Protein AF-A0A2S7VX67-F1 (afdb_monomer)

Secondary structure (DSSP, 8-state):
--HHHHHHHHHHHHHHTT--SSHHHHTTT--HHHHHHHHHHHHHHHHHHHHHHHHHHTT-TTHHHHHHHHHHHS-HHHHHHHHHHHHHHHHHTT-HHHHHHHHHHHHHHSSS---HHHHHHHHHHHHHHHHHHHHHHHHTTB-TTS-B-

Nearest PDB structures (foldseek):
  2wvi-assembly1_A  TM=3.825E-01  e=1.773E+00  Homo sapiens

Sequence (149 aa):
MNKVVLIAVVVLVAVGVGIFSVSTLTEKAANETTKKVLKEVVSADLAPVAKAIGKLEACESGATAELEALGHTATPLGRSLAYIALAQNSYLMDDVDKARVELQQAIDASTDKPSVEERNEMFAKLGEGAKQMAEKRKAYGFKVNCEPL

Structure (mmCIF, N/CA/C/O backbone):
data_AF-A0A2S7VX67-F1
#
_entry.id   AF-A0A2S7VX67-F1
#
loop_
_atom_site.group_PDB
_atom_site.id
_atom_site.type_symbol
_atom_site.label_atom_id
_atom_site.label_alt_id
_atom_site.label_comp_id
_atom_site.label_asym_id
_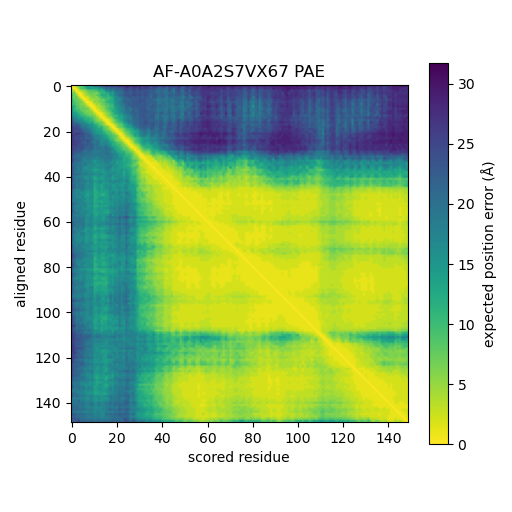atom_site.label_entity_id
_atom_site.label_seq_id
_atom_site.pdbx_PDB_ins_code
_atom_site.Cartn_x
_atom_site.Cartn_y
_atom_site.Cartn_z
_atom_site.occupancy
_atom_site.B_iso_or_equiv
_atom_site.auth_seq_id
_atom_site.auth_comp_id
_atom_site.auth_asym_id
_atom_site.auth_atom_id
_atom_site.pdbx_PDB_model_num
ATOM 1 N N . MET A 1 1 ? 6.112 20.810 9.144 1.00 37.72 1 MET A N 1
ATOM 2 C CA . MET A 1 1 ? 6.205 19.337 9.023 1.00 37.72 1 MET A CA 1
ATOM 3 C C . MET A 1 1 ? 7.439 18.985 8.206 1.00 37.72 1 MET A C 1
ATOM 5 O O . MET A 1 1 ? 7.593 19.486 7.100 1.00 37.72 1 MET A O 1
ATOM 9 N N . ASN A 1 2 ? 8.370 18.237 8.801 1.00 28.98 2 ASN A N 1
ATOM 10 C CA . ASN A 1 2 ? 9.724 18.044 8.280 1.00 28.98 2 ASN A CA 1
ATOM 11 C C . ASN A 1 2 ? 9.724 17.068 7.091 1.00 28.98 2 ASN A C 1
ATOM 13 O O . ASN A 1 2 ? 9.251 15.942 7.227 1.00 28.98 2 ASN A O 1
ATOM 17 N N . LYS A 1 3 ? 10.309 17.470 5.953 1.00 35.62 3 LYS A N 1
ATOM 18 C CA . LYS A 1 3 ? 10.429 16.670 4.709 1.00 35.62 3 LYS A CA 1
ATOM 19 C C . LYS A 1 3 ? 11.110 15.302 4.908 1.00 35.62 3 LYS A C 1
ATOM 21 O O . LYS A 1 3 ? 10.987 14.419 4.071 1.00 35.62 3 LYS A O 1
ATOM 26 N N . VAL A 1 4 ? 11.787 15.118 6.040 1.00 31.20 4 VAL A N 1
ATOM 27 C CA . VAL A 1 4 ? 12.442 13.874 6.464 1.00 31.20 4 VAL A CA 1
ATOM 28 C C . VAL A 1 4 ? 11.434 12.789 6.881 1.00 31.20 4 VAL A C 1
ATOM 30 O O . VAL A 1 4 ? 11.694 11.610 6.674 1.00 31.20 4 VAL A O 1
ATOM 33 N N . VAL A 1 5 ? 10.255 13.163 7.394 1.00 34.47 5 VAL A N 1
ATOM 34 C CA . VAL A 1 5 ? 9.253 12.200 7.896 1.00 34.47 5 VAL A CA 1
ATOM 35 C C . VAL A 1 5 ? 8.523 11.490 6.751 1.00 34.47 5 VAL A C 1
ATOM 3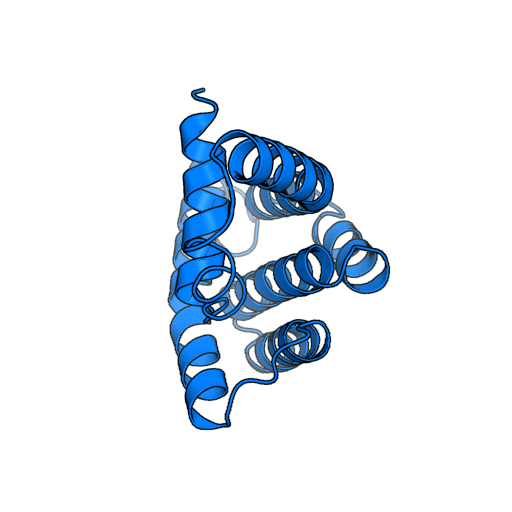7 O O . VAL A 1 5 ? 8.225 10.308 6.858 1.00 34.47 5 VAL A O 1
ATOM 40 N N . LEU A 1 6 ? 8.309 12.168 5.621 1.00 38.59 6 LEU A N 1
ATOM 41 C CA . LEU A 1 6 ? 7.694 11.570 4.427 1.00 38.59 6 LEU A CA 1
ATOM 42 C C . LEU A 1 6 ? 8.600 10.521 3.765 1.00 38.59 6 LEU A C 1
ATOM 44 O O . LEU A 1 6 ? 8.117 9.500 3.290 1.00 38.59 6 LEU A O 1
ATOM 48 N N . ILE A 1 7 ? 9.919 10.733 3.798 1.00 39.03 7 ILE A N 1
ATOM 49 C CA . ILE A 1 7 ? 10.902 9.781 3.259 1.00 39.03 7 ILE A CA 1
ATOM 50 C C . ILE A 1 7 ? 11.001 8.541 4.158 1.00 39.03 7 ILE A C 1
ATOM 52 O O . ILE A 1 7 ? 11.155 7.433 3.653 1.00 39.03 7 ILE A O 1
ATOM 56 N N . ALA A 1 8 ? 10.850 8.703 5.476 1.00 31.41 8 ALA A N 1
ATOM 57 C CA . ALA A 1 8 ? 10.858 7.581 6.409 1.00 31.41 8 ALA A CA 1
ATOM 58 C C . ALA A 1 8 ? 9.677 6.618 6.184 1.00 31.41 8 ALA A C 1
ATOM 60 O O . ALA A 1 8 ? 9.866 5.412 6.282 1.00 31.41 8 ALA A O 1
ATOM 61 N N . VAL A 1 9 ? 8.494 7.121 5.812 1.00 40.25 9 VAL A N 1
ATOM 62 C CA . VAL A 1 9 ? 7.315 6.274 5.541 1.00 40.25 9 VAL A CA 1
ATOM 63 C C . VAL A 1 9 ? 7.477 5.487 4.233 1.00 40.25 9 VAL A C 1
ATOM 65 O O . VAL A 1 9 ? 7.200 4.294 4.203 1.00 40.25 9 VAL A O 1
ATOM 68 N N . VAL A 1 10 ? 8.018 6.104 3.176 1.00 42.47 10 VAL A N 1
ATOM 69 C CA . VAL A 1 10 ? 8.242 5.422 1.883 1.00 42.47 10 VAL A CA 1
ATOM 70 C C . VAL A 1 10 ? 9.339 4.354 1.984 1.00 42.47 10 VAL A C 1
ATOM 72 O O . VAL A 1 10 ? 9.209 3.277 1.406 1.00 42.47 10 VAL A O 1
ATOM 75 N N . VAL A 1 11 ? 10.397 4.610 2.762 1.00 42.25 11 VAL A N 1
ATOM 76 C CA . VAL A 1 11 ? 11.473 3.631 2.988 1.00 42.25 11 VAL A CA 1
ATOM 77 C C . VAL A 1 11 ? 11.027 2.509 3.931 1.00 42.25 11 VAL A C 1
ATOM 79 O O . VAL A 1 11 ? 11.374 1.360 3.689 1.00 42.25 11 VAL A O 1
ATOM 82 N N . LEU A 1 12 ? 10.213 2.782 4.957 1.00 37.47 12 LEU A N 1
ATOM 83 C CA . LEU A 1 12 ? 9.723 1.732 5.862 1.00 37.47 12 LEU A CA 1
ATOM 84 C C . LEU A 1 12 ? 8.742 0.765 5.179 1.00 37.47 12 LEU A C 1
ATOM 86 O O . LEU A 1 12 ? 8.794 -0.431 5.456 1.00 37.47 12 LEU A O 1
ATOM 90 N N . VAL A 1 13 ? 7.926 1.237 4.230 1.00 40.78 13 VAL A N 1
ATOM 91 C CA . VAL A 1 13 ? 7.063 0.355 3.421 1.00 40.78 13 VAL A CA 1
ATOM 92 C C . VAL A 1 13 ? 7.890 -0.486 2.436 1.00 40.78 13 VAL A C 1
ATOM 94 O O . VAL A 1 13 ? 7.630 -1.677 2.282 1.00 40.78 13 VAL A O 1
ATOM 97 N N . ALA A 1 14 ? 8.943 0.084 1.837 1.00 42.69 14 ALA A N 1
ATOM 98 C CA . ALA A 1 14 ? 9.857 -0.653 0.957 1.00 42.69 14 ALA A CA 1
ATOM 99 C C . ALA A 1 14 ? 10.693 -1.717 1.700 1.00 42.69 14 ALA A C 1
ATOM 101 O O . ALA A 1 14 ? 10.938 -2.799 1.165 1.00 42.69 14 ALA A O 1
ATOM 102 N N . VAL A 1 15 ? 11.093 -1.437 2.947 1.00 40.25 15 VAL A N 1
ATOM 103 C CA . VAL A 1 15 ? 11.850 -2.370 3.803 1.00 40.25 15 VAL A CA 1
ATOM 104 C C . VAL A 1 15 ? 10.950 -3.474 4.373 1.00 40.25 15 VAL A C 1
ATOM 106 O O . VAL A 1 15 ? 11.399 -4.610 4.515 1.00 40.25 15 VAL A O 1
ATOM 109 N N . GLY A 1 16 ? 9.673 -3.187 4.647 1.00 41.03 16 GLY A N 1
ATOM 110 C CA . GLY A 1 16 ? 8.715 -4.189 5.122 1.00 41.03 16 GLY A CA 1
ATOM 111 C C . GLY A 1 16 ? 8.363 -5.252 4.075 1.00 41.03 16 GLY A C 1
ATOM 112 O O . GLY A 1 16 ? 8.119 -6.398 4.429 1.00 41.03 16 GLY A O 1
ATOM 113 N N . VAL A 1 17 ? 8.384 -4.908 2.786 1.00 41.88 17 VAL A N 1
ATOM 114 C CA . VAL A 1 17 ? 7.825 -5.747 1.709 1.00 41.88 17 VAL A CA 1
ATOM 115 C C . VAL A 1 17 ? 8.911 -6.317 0.774 1.00 41.88 17 VAL A C 1
ATOM 117 O O . VAL A 1 17 ? 8.621 -6.791 -0.314 1.00 41.88 17 VAL A O 1
ATOM 120 N N . GLY A 1 18 ? 10.181 -6.337 1.194 1.00 37.50 18 GLY A N 1
ATOM 121 C CA . GLY A 1 18 ? 11.222 -7.062 0.452 1.00 37.50 18 GLY A CA 1
ATOM 122 C C . GLY A 1 18 ? 11.651 -6.404 -0.863 1.00 37.50 18 GLY A C 1
ATOM 123 O O . GLY A 1 18 ? 12.084 -7.094 -1.780 1.00 37.50 18 GLY A O 1
ATOM 124 N N . ILE A 1 19 ? 11.614 -5.071 -0.970 1.00 44.25 19 ILE A N 1
ATOM 125 C CA . ILE A 1 19 ? 12.305 -4.361 -2.061 1.00 44.25 19 ILE A CA 1
ATOM 126 C C . ILE A 1 19 ? 13.806 -4.306 -1.714 1.00 44.25 19 ILE A C 1
ATOM 128 O O . ILE A 1 19 ? 14.354 -3.247 -1.417 1.00 44.25 19 ILE A O 1
ATOM 132 N N . PHE A 1 20 ? 14.472 -5.465 -1.652 1.00 42.78 20 PHE A N 1
ATOM 133 C CA . PHE A 1 20 ? 15.855 -5.582 -1.160 1.00 42.78 20 PHE A CA 1
ATOM 134 C C . PHE A 1 20 ? 16.932 -5.680 -2.252 1.00 42.78 20 PHE A C 1
ATOM 136 O O . PHE A 1 20 ? 18.124 -5.743 -1.943 1.00 42.78 20 PHE A O 1
ATOM 143 N N . SER A 1 21 ? 16.564 -5.653 -3.531 1.00 38.50 21 SER A N 1
ATOM 144 C CA . SER A 1 21 ? 17.505 -6.015 -4.602 1.00 38.50 21 SER A CA 1
ATOM 145 C C . SER A 1 21 ? 17.932 -4.879 -5.534 1.00 38.50 21 SER A C 1
ATOM 147 O O . SER A 1 21 ? 18.918 -5.046 -6.248 1.00 38.50 21 SER A O 1
ATOM 149 N N . VAL A 1 22 ? 17.316 -3.689 -5.494 1.00 41.59 22 VAL A N 1
ATOM 150 C CA . VAL A 1 22 ? 17.831 -2.552 -6.293 1.00 41.59 22 VAL A CA 1
ATOM 151 C C . VAL A 1 22 ? 18.958 -1.808 -5.563 1.00 41.59 22 VAL A C 1
ATOM 153 O O . VAL A 1 22 ? 19.865 -1.277 -6.195 1.00 41.59 22 VAL A O 1
ATOM 156 N N . SER A 1 23 ? 18.980 -1.799 -4.230 1.00 38.88 23 SER A N 1
ATOM 157 C CA . SER A 1 23 ? 19.995 -1.065 -3.455 1.00 38.88 23 SER A CA 1
ATOM 158 C C . SER A 1 23 ? 21.320 -1.822 -3.319 1.00 38.88 23 SER A C 1
ATOM 160 O O . SER A 1 23 ? 22.381 -1.206 -3.326 1.00 38.88 23 SER A O 1
ATOM 162 N N . THR A 1 24 ? 21.321 -3.153 -3.267 1.00 38.91 24 THR A N 1
ATOM 163 C CA . THR A 1 24 ? 22.522 -3.906 -2.859 1.00 38.91 24 THR A CA 1
ATOM 164 C C . THR A 1 24 ? 23.596 -4.069 -3.943 1.00 38.91 24 THR A C 1
ATOM 166 O O . THR A 1 24 ? 24.766 -4.244 -3.597 1.00 38.91 24 THR A O 1
ATOM 169 N N . LEU A 1 25 ? 23.267 -3.934 -5.237 1.00 36.12 25 LEU A N 1
ATOM 170 C CA . LEU A 1 25 ? 24.251 -4.062 -6.329 1.00 36.12 25 LEU A CA 1
ATOM 171 C C . LEU A 1 25 ? 24.677 -2.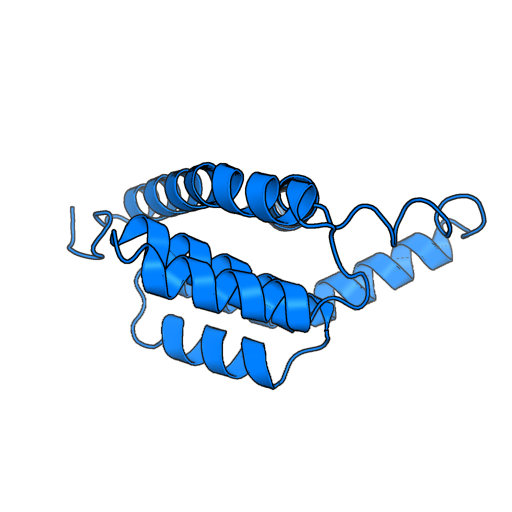731 -6.970 1.00 36.12 25 LEU A C 1
ATOM 173 O O . LEU A 1 25 ? 25.787 -2.651 -7.496 1.00 36.12 25 LEU A O 1
ATOM 177 N N . THR A 1 26 ? 23.879 -1.662 -6.865 1.00 39.88 26 THR A N 1
ATOM 178 C CA . THR A 1 26 ? 24.249 -0.330 -7.395 1.00 39.88 26 THR A CA 1
ATOM 179 C C . THR A 1 26 ? 24.784 0.655 -6.352 1.00 39.88 26 THR A C 1
ATOM 181 O O . THR A 1 26 ? 25.509 1.580 -6.723 1.00 39.88 26 THR A O 1
ATOM 184 N N . GLU A 1 27 ? 24.534 0.467 -5.049 1.00 40.62 27 GLU A N 1
ATOM 185 C CA . GLU A 1 27 ? 25.042 1.401 -4.023 1.00 40.62 27 GLU A CA 1
ATOM 186 C C . GLU A 1 27 ? 26.558 1.333 -3.813 1.00 40.62 27 GLU A C 1
ATOM 188 O O . GLU A 1 27 ? 27.151 2.307 -3.343 1.00 40.62 27 GLU A O 1
ATOM 193 N N . LYS A 1 28 ? 27.210 0.230 -4.201 1.00 43.91 28 LYS A N 1
ATOM 194 C CA . LYS A 1 28 ? 28.665 0.072 -4.042 1.00 43.91 28 LYS A CA 1
ATOM 195 C C . LYS A 1 28 ? 29.498 0.778 -5.121 1.00 43.91 28 LYS A C 1
ATOM 197 O O . LYS A 1 28 ? 30.705 0.902 -4.938 1.00 43.91 28 LYS A O 1
ATOM 202 N N . ALA A 1 29 ? 28.879 1.249 -6.210 1.00 45.81 29 ALA A N 1
ATOM 203 C CA . ALA A 1 29 ? 29.573 1.872 -7.348 1.00 45.81 29 ALA A CA 1
ATOM 204 C C . ALA A 1 29 ? 29.019 3.253 -7.764 1.00 45.81 29 ALA A C 1
ATOM 206 O O . ALA A 1 29 ? 29.627 3.933 -8.590 1.00 45.81 29 ALA A O 1
ATOM 207 N N . ALA A 1 30 ? 27.884 3.692 -7.210 1.00 44.81 30 ALA A N 1
ATOM 208 C CA . ALA A 1 30 ? 27.288 4.984 -7.537 1.00 44.81 30 ALA A CA 1
ATOM 209 C C . ALA A 1 30 ? 27.927 6.125 -6.723 1.00 44.81 30 ALA A C 1
ATOM 211 O O . ALA A 1 30 ? 27.884 6.125 -5.492 1.00 44.81 30 ALA A O 1
ATOM 212 N N . ASN A 1 31 ? 28.481 7.126 -7.414 1.00 52.91 31 ASN A N 1
ATOM 213 C CA . ASN A 1 31 ? 28.926 8.387 -6.811 1.00 52.91 31 ASN A CA 1
ATOM 214 C C . ASN A 1 31 ? 27.745 9.068 -6.074 1.00 52.91 31 ASN A C 1
ATOM 216 O O . ASN A 1 31 ? 26.589 8.923 -6.474 1.00 52.91 31 ASN A O 1
ATOM 220 N N . GLU A 1 32 ? 28.019 9.837 -5.018 1.00 55.19 32 GLU A N 1
ATOM 221 C CA . GLU A 1 32 ? 27.033 10.583 -4.218 1.00 55.19 32 GLU A CA 1
ATOM 222 C C . GLU A 1 32 ? 26.084 11.439 -5.076 1.00 55.19 32 GLU A C 1
ATOM 224 O O . GLU A 1 32 ? 24.893 11.550 -4.785 1.00 55.19 32 GLU A O 1
ATOM 229 N N . THR A 1 33 ? 26.569 11.976 -6.200 1.00 49.94 33 THR A N 1
ATOM 230 C CA . THR A 1 33 ? 25.738 12.683 -7.187 1.00 49.94 33 THR A CA 1
ATOM 231 C C . THR A 1 33 ? 24.692 11.767 -7.834 1.00 49.94 33 THR A C 1
ATOM 233 O O . THR A 1 33 ? 23.530 12.149 -7.941 1.00 49.94 33 THR A O 1
ATOM 236 N N . THR A 1 34 ? 25.067 10.544 -8.215 1.00 47.12 34 THR A N 1
ATOM 237 C CA . THR A 1 34 ? 24.158 9.543 -8.795 1.00 47.12 34 THR A CA 1
ATOM 238 C C . THR A 1 34 ? 23.122 9.085 -7.774 1.00 47.12 34 THR A C 1
ATOM 240 O O . THR A 1 34 ? 21.948 8.975 -8.115 1.00 47.12 34 THR A O 1
ATOM 243 N N . LYS A 1 35 ? 23.515 8.899 -6.506 1.00 52.38 35 LYS A N 1
ATOM 244 C CA . LYS A 1 35 ? 22.575 8.581 -5.417 1.00 52.38 35 LYS A CA 1
ATOM 245 C C . LYS A 1 35 ? 21.561 9.704 -5.198 1.00 52.38 35 LYS A C 1
ATOM 247 O O . LYS A 1 35 ? 20.372 9.439 -5.032 1.00 52.38 35 LYS A O 1
ATOM 252 N N . LYS A 1 36 ? 22.015 10.962 -5.225 1.00 55.59 36 LYS A N 1
ATOM 253 C CA . LYS A 1 36 ? 21.143 12.132 -5.074 1.00 55.59 36 LYS A CA 1
ATOM 254 C C . LYS A 1 36 ? 20.142 12.249 -6.225 1.00 55.59 36 LYS A C 1
ATOM 256 O O . LYS A 1 36 ? 18.954 12.400 -5.963 1.00 55.59 36 LYS A O 1
ATOM 261 N N . VAL A 1 37 ? 20.605 12.127 -7.470 1.00 48.34 37 VAL A N 1
ATOM 262 C CA . VAL A 1 37 ? 19.736 12.179 -8.658 1.00 48.34 37 VAL A CA 1
ATOM 263 C C . VAL A 1 37 ? 18.747 11.015 -8.656 1.00 48.34 37 VAL A C 1
ATOM 265 O O . VAL A 1 37 ? 17.557 11.232 -8.853 1.00 48.34 37 VAL A O 1
ATOM 268 N N . LEU A 1 38 ? 19.201 9.797 -8.346 1.00 54.03 38 LEU A N 1
ATOM 269 C CA . LEU A 1 38 ? 18.328 8.629 -8.228 1.00 54.03 38 LEU A CA 1
ATOM 270 C C . LEU A 1 38 ? 17.244 8.852 -7.168 1.00 54.03 38 LEU A C 1
ATOM 272 O O . LEU A 1 38 ? 16.074 8.576 -7.412 1.00 54.03 38 LEU A O 1
ATOM 276 N N . LYS A 1 39 ? 17.611 9.414 -6.013 1.00 64.31 39 LYS A N 1
ATOM 277 C CA . LYS A 1 39 ? 16.657 9.752 -4.956 1.00 64.31 39 LYS A CA 1
ATOM 278 C C . LYS A 1 39 ? 15.645 10.802 -5.405 1.00 64.31 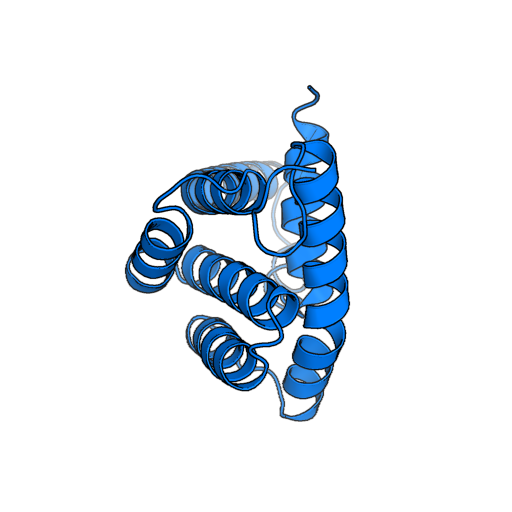39 LYS A C 1
ATOM 280 O O . LYS A 1 39 ? 14.470 10.666 -5.076 1.00 64.31 39 LYS A O 1
ATOM 285 N N . GLU A 1 40 ? 16.073 11.842 -6.115 1.00 59.91 40 GLU A N 1
ATOM 286 C CA . GLU A 1 40 ? 15.181 12.889 -6.630 1.00 59.91 40 GLU A CA 1
ATOM 287 C C . GLU A 1 40 ? 14.197 12.330 -7.665 1.00 59.91 40 GLU A C 1
ATOM 289 O O . GLU A 1 40 ? 13.001 12.590 -7.552 1.00 59.91 40 GLU A O 1
ATOM 294 N N . VAL A 1 41 ? 14.674 11.495 -8.593 1.00 61.12 41 VAL A N 1
ATOM 295 C CA . VAL A 1 41 ? 13.844 10.823 -9.607 1.00 61.12 41 VAL A CA 1
ATOM 296 C C . VAL A 1 41 ? 12.837 9.879 -8.952 1.00 61.12 41 VAL A C 1
ATOM 298 O O . VAL A 1 41 ? 11.640 10.015 -9.178 1.00 61.12 41 VAL A O 1
ATOM 301 N N . VAL A 1 42 ? 13.285 8.996 -8.055 1.00 68.81 42 VAL A N 1
ATOM 302 C CA . VAL A 1 42 ? 12.391 8.084 -7.321 1.00 68.81 42 VAL A CA 1
ATOM 303 C C . VAL A 1 42 ? 11.378 8.866 -6.480 1.00 68.81 42 VAL A C 1
ATOM 305 O O . VAL A 1 42 ? 10.206 8.508 -6.426 1.00 68.81 42 VAL A O 1
ATOM 308 N N . SER A 1 43 ? 11.793 9.964 -5.843 1.00 69.50 43 SER A N 1
ATOM 309 C CA . SER A 1 43 ? 10.875 10.796 -5.053 1.00 69.50 43 SER A CA 1
ATOM 310 C C . SER A 1 43 ? 9.821 11.478 -5.925 1.00 69.50 43 SER A C 1
ATOM 312 O O . SER A 1 43 ? 8.667 11.568 -5.510 1.00 69.50 43 SER A O 1
ATOM 314 N N . ALA A 1 44 ? 10.198 11.962 -7.112 1.00 70.38 44 ALA A N 1
ATOM 315 C CA . ALA A 1 44 ? 9.268 12.568 -8.059 1.00 70.38 44 ALA A CA 1
ATOM 316 C C . ALA A 1 44 ? 8.277 11.530 -8.606 1.00 70.38 44 ALA A C 1
ATOM 318 O O . ALA A 1 44 ? 7.073 11.787 -8.614 1.00 70.38 44 ALA A O 1
ATOM 319 N N . ASP A 1 45 ? 8.769 10.343 -8.961 1.00 70.25 45 ASP A N 1
ATOM 320 C CA . ASP A 1 45 ? 7.957 9.241 -9.483 1.00 70.25 45 ASP A CA 1
ATOM 321 C C . ASP A 1 45 ? 6.948 8.717 -8.454 1.00 70.25 45 ASP A C 1
ATOM 323 O O . ASP A 1 45 ? 5.835 8.328 -8.807 1.00 70.25 45 ASP A O 1
ATOM 327 N N . LEU A 1 46 ? 7.313 8.721 -7.168 1.00 80.88 46 LEU A N 1
ATOM 328 C CA . LEU A 1 46 ? 6.461 8.220 -6.086 1.00 80.88 46 LEU A CA 1
ATOM 329 C C . LEU A 1 46 ? 5.573 9.284 -5.440 1.00 80.88 46 LEU A C 1
ATOM 331 O O . LEU A 1 46 ? 4.665 8.934 -4.685 1.00 80.88 46 LEU A O 1
ATOM 335 N N . ALA A 1 47 ? 5.780 10.569 -5.735 1.00 83.44 47 ALA A N 1
ATOM 336 C CA . ALA A 1 47 ? 4.981 11.651 -5.164 1.00 83.44 47 ALA A CA 1
ATOM 337 C C . ALA A 1 47 ? 3.461 11.503 -5.407 1.00 83.44 47 ALA A C 1
ATOM 339 O O . ALA A 1 47 ? 2.702 11.727 -4.459 1.00 83.44 47 ALA A O 1
ATOM 340 N N . PRO A 1 48 ? 2.980 11.096 -6.603 1.00 87.69 48 PRO A N 1
ATOM 341 C CA . PRO A 1 48 ? 1.551 10.875 -6.835 1.00 87.69 48 PRO A CA 1
ATOM 342 C C . PRO A 1 48 ? 0.986 9.746 -5.968 1.00 87.69 48 PRO A C 1
ATOM 344 O O . PRO A 1 48 ? -0.080 9.898 -5.377 1.00 87.69 48 PRO A O 1
ATOM 347 N N . VAL A 1 49 ? 1.736 8.648 -5.829 1.00 86.69 49 VAL A N 1
ATOM 348 C CA . VAL A 1 49 ? 1.347 7.492 -5.008 1.00 86.69 49 VAL A CA 1
ATOM 349 C C . VAL A 1 49 ? 1.300 7.880 -3.537 1.00 86.69 49 VAL A C 1
ATOM 351 O O . VAL A 1 49 ? 0.290 7.659 -2.880 1.00 86.69 49 VAL A O 1
ATOM 354 N N . ALA A 1 50 ? 2.335 8.552 -3.030 1.00 86.50 50 ALA A N 1
ATOM 355 C CA . ALA A 1 50 ? 2.372 9.027 -1.649 1.00 86.50 50 ALA A CA 1
ATOM 356 C C . ALA A 1 50 ? 1.207 9.978 -1.329 1.00 86.50 50 ALA A C 1
ATOM 358 O O . ALA A 1 50 ? 0.615 9.902 -0.252 1.00 86.50 50 ALA A O 1
ATOM 359 N N . LYS A 1 51 ? 0.842 10.853 -2.276 1.00 87.44 51 LYS A N 1
ATOM 360 C CA . LYS A 1 51 ? -0.321 11.733 -2.135 1.00 87.44 51 LYS A CA 1
ATOM 361 C C . LYS A 1 51 ? -1.620 10.929 -2.040 1.00 87.44 51 LYS A C 1
ATOM 363 O O . LYS A 1 51 ? -2.423 11.206 -1.155 1.00 87.44 51 LYS A O 1
ATOM 368 N N . ALA A 1 52 ? -1.818 9.944 -2.914 1.00 91.50 52 ALA A N 1
ATOM 369 C CA . ALA A 1 52 ? -3.016 9.108 -2.917 1.00 91.50 52 ALA A CA 1
ATOM 370 C C . ALA A 1 52 ? -3.124 8.223 -1.656 1.00 91.50 52 ALA A C 1
ATOM 372 O O . ALA A 1 52 ? -4.214 8.076 -1.107 1.00 91.50 52 ALA A O 1
ATOM 373 N N . ILE A 1 53 ? -1.999 7.728 -1.126 1.00 89.88 53 ILE A N 1
ATOM 374 C CA . ILE A 1 53 ? -1.950 7.043 0.179 1.00 89.88 53 ILE A CA 1
ATOM 375 C C . ILE A 1 53 ? -2.404 7.987 1.296 1.00 89.88 53 ILE A C 1
ATOM 377 O O . ILE A 1 53 ? -3.261 7.620 2.092 1.00 89.88 53 ILE A O 1
ATOM 381 N N . GLY A 1 54 ? -1.897 9.224 1.330 1.00 89.31 54 GLY A N 1
ATOM 382 C CA . GLY A 1 54 ? -2.314 10.208 2.333 1.00 89.31 54 GLY A CA 1
ATOM 383 C C . GLY A 1 54 ? -3.818 10.498 2.293 1.00 89.31 54 GLY A C 1
ATOM 384 O O . GLY A 1 54 ? -4.456 10.582 3.339 1.00 89.31 54 GLY A O 1
ATOM 385 N N . LYS A 1 55 ? -4.405 10.570 1.092 1.00 93.00 55 LYS A N 1
ATOM 386 C CA . LYS A 1 55 ? -5.861 10.688 0.915 1.00 93.00 55 LYS A CA 1
ATOM 387 C C . LYS A 1 55 ? -6.613 9.468 1.453 1.00 93.00 55 LYS A C 1
ATOM 389 O O . LYS A 1 55 ? -7.656 9.619 2.080 1.00 93.00 55 LYS A O 1
ATOM 394 N N . LEU A 1 56 ? -6.078 8.263 1.237 1.00 92.31 56 LEU A N 1
ATOM 395 C CA . LEU A 1 56 ? -6.658 7.012 1.739 1.00 92.31 56 LEU A CA 1
ATOM 396 C C . LEU A 1 56 ? -6.617 6.933 3.274 1.00 92.31 56 LEU A C 1
ATOM 398 O O . LEU A 1 56 ? -7.569 6.463 3.903 1.00 92.31 56 LEU A O 1
ATOM 402 N N . GLU A 1 57 ? -5.523 7.397 3.880 1.00 90.69 57 GLU A N 1
ATOM 403 C CA . GLU A 1 57 ? -5.368 7.526 5.333 1.00 90.69 57 GLU A CA 1
ATOM 404 C C . GLU A 1 57 ? -6.310 8.587 5.916 1.00 90.69 57 GLU A C 1
ATOM 406 O O . GLU A 1 57 ? -6.822 8.408 7.015 1.00 90.69 57 GLU A O 1
ATOM 411 N N . ALA A 1 58 ? -6.564 9.672 5.185 1.00 91.50 58 ALA A N 1
ATOM 412 C CA . ALA A 1 58 ? -7.505 10.724 5.565 1.00 91.50 58 ALA A CA 1
ATOM 413 C C . ALA A 1 58 ? -8.963 10.412 5.176 1.00 91.50 58 ALA A C 1
ATOM 415 O O . ALA A 1 58 ? -9.826 11.277 5.309 1.00 91.50 58 ALA A O 1
ATOM 416 N N . CYS A 1 59 ? -9.245 9.193 4.696 1.00 92.44 59 CYS A N 1
ATOM 417 C CA . CYS A 1 59 ? -10.581 8.754 4.288 1.00 92.44 59 CYS A CA 1
ATOM 418 C C . CYS A 1 59 ? -11.253 9.675 3.251 1.00 92.44 59 CYS A C 1
ATOM 420 O O . CYS A 1 59 ? -12.478 9.802 3.211 1.00 92.44 59 CYS A O 1
ATOM 422 N N . GLU A 1 60 ? -10.459 10.310 2.385 1.00 94.81 60 GLU A N 1
ATOM 423 C CA . GLU A 1 60 ? -10.979 11.145 1.308 1.00 94.81 60 GLU A CA 1
ATOM 424 C C . GLU A 1 60 ? -11.672 10.289 0.238 1.00 94.81 60 GLU A C 1
ATOM 426 O O . GLU A 1 60 ? -11.174 9.245 -0.201 1.00 94.81 60 GLU A O 1
ATOM 431 N N . SER A 1 61 ? -12.827 10.760 -0.232 1.00 91.88 61 SER A N 1
ATOM 432 C CA . SER A 1 61 ? -13.577 10.094 -1.294 1.00 91.88 61 SER A CA 1
ATOM 433 C C . SER A 1 61 ? -12.737 9.960 -2.567 1.00 91.88 61 SER A C 1
ATOM 435 O O . SER A 1 61 ? -12.142 10.935 -3.026 1.00 91.88 61 SER A O 1
ATOM 437 N N . GLY A 1 62 ? -12.731 8.770 -3.171 1.00 92.44 62 GLY A N 1
ATOM 438 C CA . GLY A 1 62 ? -12.018 8.504 -4.425 1.00 92.44 62 GLY A CA 1
ATOM 439 C C . GLY A 1 62 ? -10.538 8.136 -4.268 1.00 92.44 62 GLY A C 1
ATOM 440 O O . GLY A 1 62 ? -9.919 7.772 -5.264 1.00 92.44 62 GLY A O 1
ATOM 441 N N . ALA A 1 63 ? -9.980 8.143 -3.050 1.00 92.19 63 ALA A N 1
ATOM 442 C CA . ALA A 1 63 ? -8.582 7.771 -2.813 1.00 92.19 63 ALA A CA 1
ATOM 443 C C . ALA A 1 63 ? -8.246 6.342 -3.283 1.00 92.19 63 ALA A C 1
ATOM 445 O O . ALA A 1 63 ? -7.198 6.118 -3.886 1.00 92.19 63 ALA A O 1
ATOM 446 N N . THR A 1 64 ? -9.153 5.383 -3.065 1.00 94.44 64 THR A N 1
ATOM 447 C CA . THR A 1 64 ? -9.004 4.002 -3.556 1.00 94.44 64 THR A CA 1
ATOM 448 C C . THR A 1 64 ? -8.931 3.955 -5.082 1.00 94.44 64 THR A C 1
ATOM 450 O O . THR A 1 64 ? -8.017 3.347 -5.622 1.00 94.44 64 THR A O 1
ATOM 453 N N . ALA A 1 65 ? -9.826 4.661 -5.778 1.00 96.12 65 ALA A N 1
ATOM 454 C CA . ALA A 1 65 ? -9.834 4.706 -7.241 1.00 96.12 65 ALA A CA 1
ATOM 455 C C . ALA A 1 65 ? -8.577 5.394 -7.810 1.00 96.12 65 ALA A C 1
ATOM 457 O O . ALA A 1 65 ? -8.046 4.983 -8.839 1.00 96.12 65 ALA A O 1
ATOM 458 N N . GLU A 1 66 ? -8.070 6.428 -7.132 1.00 94.69 66 GLU A N 1
ATOM 459 C CA . GLU A 1 66 ? -6.810 7.088 -7.497 1.00 94.69 66 GLU A CA 1
ATOM 460 C C . GLU A 1 66 ? -5.615 6.137 -7.345 1.00 94.69 66 GLU A C 1
ATOM 462 O O . GLU A 1 66 ? -4.757 6.084 -8.226 1.00 94.69 66 GLU A O 1
ATOM 467 N N . LEU A 1 67 ? -5.579 5.335 -6.275 1.00 93.62 67 LEU A N 1
ATOM 468 C CA . LEU A 1 67 ? -4.559 4.300 -6.090 1.00 93.62 67 LEU A CA 1
ATOM 469 C C . LEU A 1 67 ? -4.673 3.170 -7.115 1.00 93.62 67 LEU A C 1
ATOM 471 O O . LEU A 1 67 ? -3.650 2.753 -7.646 1.00 93.62 67 LEU A O 1
ATOM 475 N N . GLU A 1 68 ? -5.879 2.712 -7.451 1.00 95.25 68 GLU A N 1
ATOM 476 C CA . GLU A 1 68 ? -6.091 1.712 -8.508 1.00 95.25 68 GLU A CA 1
ATOM 477 C C . GLU A 1 68 ? -5.593 2.238 -9.864 1.00 95.25 68 GLU A C 1
ATOM 479 O O . GLU A 1 68 ? -4.834 1.562 -10.563 1.00 95.25 68 GLU A O 1
ATOM 484 N N . ALA A 1 69 ? -5.926 3.486 -10.209 1.00 95.44 69 ALA A N 1
ATOM 485 C CA . ALA A 1 69 ? -5.442 4.129 -11.428 1.00 95.44 69 ALA A CA 1
ATOM 486 C C . ALA A 1 69 ? -3.907 4.225 -11.461 1.00 95.44 69 ALA A C 1
ATOM 488 O O . ALA A 1 69 ? -3.283 3.948 -12.492 1.00 95.44 69 ALA A O 1
ATOM 489 N N . LEU A 1 70 ? -3.277 4.572 -10.336 1.00 91.19 70 LEU A N 1
ATOM 490 C CA . LEU A 1 70 ? -1.818 4.585 -10.207 1.00 91.19 70 LEU A CA 1
ATOM 491 C C . LEU A 1 70 ? -1.219 3.172 -10.279 1.00 91.19 70 LEU A C 1
ATOM 493 O O . LEU A 1 70 ? -0.174 2.999 -10.904 1.00 91.19 70 LEU A O 1
ATOM 497 N N . GLY A 1 71 ? -1.906 2.161 -9.743 1.00 88.12 71 GLY A N 1
ATOM 498 C CA . GLY A 1 71 ? -1.567 0.740 -9.878 1.00 88.12 71 GLY A CA 1
ATOM 499 C C . GLY A 1 71 ? -1.495 0.268 -11.334 1.00 88.12 71 GLY A C 1
ATOM 500 O O . GLY A 1 71 ? -0.691 -0.601 -11.672 1.00 88.12 71 GLY A O 1
ATOM 501 N N . HIS A 1 72 ? -2.244 0.909 -12.233 1.00 88.50 72 HIS A N 1
ATOM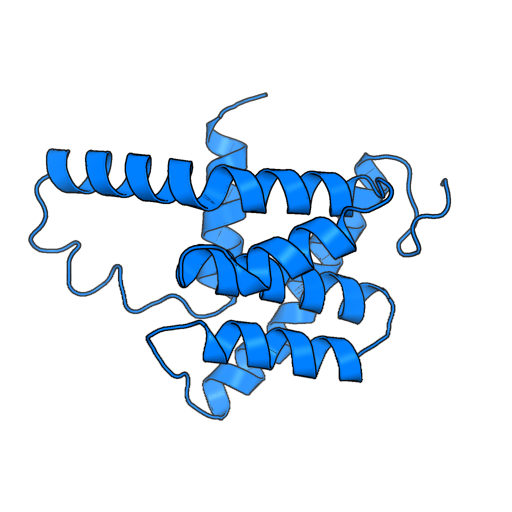 502 C CA . HIS A 1 72 ? -2.205 0.613 -13.665 1.00 88.50 72 HIS A CA 1
ATOM 503 C C . HIS A 1 72 ? -1.234 1.488 -14.467 1.00 88.50 72 HIS A C 1
ATOM 505 O O . HIS A 1 72 ? -0.654 1.013 -15.445 1.00 88.50 72 HIS A O 1
ATOM 511 N N . THR A 1 73 ? -1.050 2.753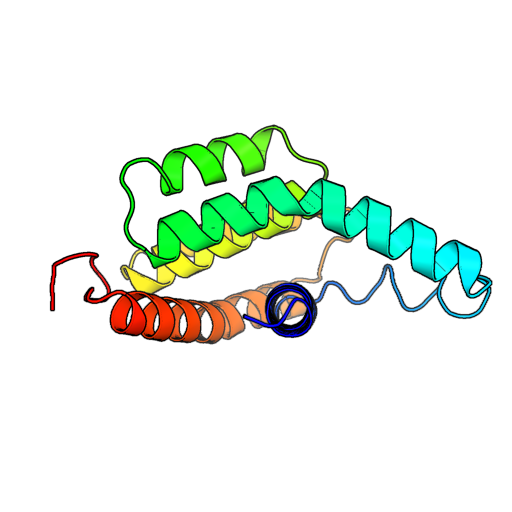 -14.083 1.00 88.00 73 THR A N 1
ATOM 512 C CA . THR A 1 73 ? -0.398 3.763 -14.943 1.00 88.00 73 THR A CA 1
ATOM 513 C C . THR A 1 73 ? 0.998 4.190 -14.495 1.00 88.00 73 THR A C 1
ATOM 515 O O . THR A 1 73 ? 1.754 4.720 -15.310 1.00 88.00 73 THR A O 1
ATOM 518 N N . ALA A 1 74 ? 1.370 3.970 -13.231 1.00 84.31 74 ALA A N 1
ATOM 519 C CA . ALA A 1 74 ? 2.650 4.431 -12.700 1.00 84.31 74 ALA A CA 1
ATOM 520 C C . ALA A 1 74 ? 3.853 3.607 -13.211 1.00 84.31 74 ALA A C 1
ATOM 522 O O . ALA A 1 74 ? 3.731 2.579 -13.890 1.00 84.31 74 ALA A O 1
ATOM 523 N N . THR A 1 75 ? 5.062 4.034 -12.842 1.00 82.69 75 THR A N 1
ATOM 524 C CA . THR A 1 75 ? 6.277 3.219 -13.005 1.00 82.69 75 THR A CA 1
ATOM 525 C C . THR A 1 75 ? 6.150 1.902 -12.221 1.00 82.69 75 THR A C 1
ATOM 527 O O . THR A 1 75 ? 5.333 1.825 -11.304 1.00 82.69 75 THR A O 1
ATOM 530 N N . PRO A 1 76 ? 6.921 0.843 -12.539 1.00 82.31 76 PRO A N 1
ATOM 531 C CA . PRO A 1 76 ? 6.835 -0.442 -11.829 1.00 82.31 76 PRO A CA 1
ATOM 532 C C . PRO A 1 76 ? 6.872 -0.314 -10.295 1.00 82.31 76 PRO A C 1
ATOM 534 O O . PRO A 1 76 ? 6.051 -0.907 -9.598 1.00 82.31 76 PRO A O 1
ATOM 537 N N . LEU A 1 77 ? 7.756 0.545 -9.775 1.00 78.06 77 LEU A N 1
ATOM 538 C CA . LEU A 1 77 ? 7.853 0.834 -8.343 1.00 78.06 77 LEU A CA 1
ATOM 539 C C . LEU A 1 77 ? 6.599 1.540 -7.803 1.00 78.06 77 LEU A C 1
ATOM 541 O O . LEU A 1 77 ? 6.079 1.158 -6.758 1.00 78.06 77 LEU A O 1
ATOM 545 N N . GLY A 1 78 ? 6.092 2.544 -8.525 1.00 81.12 78 GLY A N 1
ATOM 546 C CA . GLY A 1 78 ? 4.864 3.245 -8.148 1.00 81.12 78 GLY A CA 1
ATOM 547 C C . GLY A 1 78 ? 3.637 2.332 -8.162 1.00 81.12 78 GLY A C 1
ATOM 548 O O . GLY A 1 78 ? 2.826 2.394 -7.242 1.00 81.12 78 GLY A O 1
ATOM 549 N N . ARG A 1 79 ? 3.540 1.434 -9.150 1.00 86.12 79 ARG A N 1
ATOM 550 C CA . ARG A 1 79 ? 2.473 0.428 -9.241 1.00 86.12 79 ARG A CA 1
ATOM 551 C C . ARG A 1 79 ? 2.508 -0.534 -8.064 1.00 86.12 79 ARG A C 1
ATOM 553 O O . ARG A 1 79 ? 1.483 -0.753 -7.429 1.00 86.12 79 ARG A O 1
ATOM 560 N N . SER A 1 80 ? 3.694 -1.057 -7.746 1.00 84.81 80 SER A N 1
ATOM 561 C CA . SER A 1 80 ? 3.877 -1.954 -6.604 1.00 84.81 80 SER A CA 1
ATOM 562 C C . SER A 1 80 ? 3.441 -1.287 -5.295 1.00 84.81 80 SER A C 1
ATOM 564 O O . SER A 1 80 ? 2.633 -1.841 -4.555 1.00 84.81 80 SER A O 1
ATOM 566 N N . LEU A 1 81 ? 3.876 -0.046 -5.052 1.00 86.12 81 LEU A N 1
ATOM 567 C CA . LEU A 1 81 ? 3.499 0.700 -3.848 1.00 86.12 81 LEU A CA 1
ATOM 568 C C . LEU A 1 81 ? 2.006 1.039 -3.783 1.00 86.12 81 LEU A C 1
ATOM 570 O O . LEU A 1 81 ? 1.418 0.956 -2.705 1.00 86.12 81 LEU A O 1
ATOM 574 N N . ALA A 1 82 ? 1.383 1.391 -4.910 1.00 90.00 82 ALA A N 1
ATOM 575 C CA . ALA A 1 82 ? -0.051 1.652 -4.956 1.00 90.00 82 ALA A CA 1
ATOM 576 C C . ALA A 1 82 ? -0.857 0.404 -4.561 1.00 90.00 82 ALA A C 1
ATOM 578 O O . ALA A 1 82 ? -1.741 0.484 -3.708 1.00 90.00 82 ALA A O 1
ATOM 579 N N . TYR A 1 83 ? -0.493 -0.762 -5.102 1.00 92.62 83 TYR A N 1
ATOM 580 C CA . TYR A 1 83 ? -1.148 -2.026 -4.771 1.00 92.62 83 TYR A CA 1
ATOM 581 C C . TYR A 1 83 ? -0.848 -2.528 -3.354 1.00 92.62 83 TYR A C 1
ATOM 583 O O . TYR A 1 83 ? -1.730 -3.101 -2.725 1.00 92.62 83 TYR A O 1
ATOM 591 N N . ILE A 1 84 ? 0.338 -2.257 -2.798 1.00 90.38 84 ILE A N 1
ATOM 592 C CA . ILE A 1 84 ? 0.620 -2.530 -1.377 1.00 90.38 84 ILE A CA 1
ATOM 593 C C . ILE A 1 84 ? -0.302 -1.703 -0.475 1.00 90.38 84 ILE A C 1
ATOM 595 O O . ILE A 1 84 ? -0.856 -2.237 0.484 1.00 90.38 84 ILE A O 1
ATOM 599 N N . ALA A 1 85 ? -0.492 -0.415 -0.774 1.00 91.44 85 ALA A N 1
ATOM 600 C CA . ALA A 1 85 ? -1.378 0.439 0.013 1.00 91.44 85 ALA A CA 1
ATOM 601 C C . ALA A 1 85 ? -2.844 -0.014 -0.076 1.00 91.44 85 ALA A C 1
ATOM 603 O O . ALA A 1 85 ? -3.546 -0.026 0.935 1.00 91.44 85 ALA A O 1
ATOM 604 N N . LEU A 1 86 ? -3.291 -0.433 -1.265 1.00 95.06 86 LEU A N 1
ATOM 605 C CA . LEU A 1 86 ? -4.608 -1.043 -1.447 1.00 95.06 86 LEU A CA 1
ATOM 606 C C . LEU A 1 86 ? -4.739 -2.330 -0.624 1.00 95.06 86 LEU A C 1
ATOM 608 O O . LEU A 1 86 ? -5.664 -2.426 0.180 1.00 95.06 86 LEU A O 1
ATOM 612 N N . ALA A 1 87 ? -3.754 -3.229 -0.702 1.00 94.44 87 ALA A N 1
ATOM 613 C CA . ALA A 1 87 ? -3.747 -4.481 0.050 1.00 94.44 87 ALA A CA 1
ATOM 614 C C . ALA A 1 87 ? -3.815 -4.254 1.566 1.00 94.44 87 ALA A C 1
ATOM 616 O O . ALA A 1 87 ? -4.567 -4.929 2.266 1.00 94.44 87 ALA A O 1
ATOM 617 N N . GLN A 1 88 ? -3.065 -3.279 2.087 1.00 92.25 88 GLN A N 1
ATOM 618 C CA . GLN A 1 88 ? -3.112 -2.894 3.501 1.00 92.25 88 GLN A CA 1
ATOM 619 C C . GLN A 1 88 ? -4.478 -2.333 3.898 1.00 92.25 88 GLN A C 1
ATOM 621 O O . GLN A 1 88 ? -4.970 -2.637 4.983 1.00 92.25 88 GLN A O 1
ATOM 626 N N . ASN A 1 89 ? -5.101 -1.538 3.028 1.00 94.25 89 ASN A N 1
ATOM 627 C CA . ASN A 1 89 ? -6.444 -1.026 3.256 1.00 94.25 89 ASN A CA 1
ATOM 628 C C . ASN A 1 89 ? -7.492 -2.145 3.253 1.00 94.25 89 ASN A C 1
ATOM 630 O O . ASN A 1 89 ? -8.310 -2.199 4.165 1.00 94.25 89 ASN A O 1
ATOM 634 N N . SER A 1 90 ? -7.455 -3.052 2.278 1.00 95.06 90 SER A N 1
ATOM 635 C CA . SER A 1 90 ? -8.361 -4.205 2.218 1.00 95.06 90 SER A CA 1
ATOM 636 C C . SER A 1 90 ? -8.184 -5.105 3.440 1.00 95.06 90 SER A C 1
ATOM 638 O O . SER A 1 90 ? -9.164 -5.456 4.089 1.00 95.06 90 SER A O 1
ATOM 640 N N . TYR A 1 91 ? -6.935 -5.358 3.845 1.00 93.69 91 TYR A N 1
ATOM 641 C CA . TYR A 1 91 ? -6.626 -6.092 5.072 1.00 93.69 91 TYR A CA 1
ATOM 642 C C . TYR A 1 91 ? -7.187 -5.386 6.316 1.00 93.69 91 TYR A C 1
ATOM 644 O O . TYR A 1 91 ? -7.759 -6.029 7.190 1.00 93.69 91 TYR A O 1
ATOM 652 N N . LEU A 1 92 ? -7.051 -4.057 6.404 1.00 92.56 92 LEU A N 1
ATOM 653 C CA . LEU A 1 92 ? -7.593 -3.261 7.511 1.00 92.56 92 LEU A CA 1
ATOM 654 C C . LEU A 1 92 ? -9.129 -3.316 7.585 1.00 92.56 92 LEU A C 1
ATOM 656 O O . LEU A 1 92 ? -9.694 -3.202 8.671 1.00 92.56 92 LEU A O 1
ATOM 660 N N . MET A 1 93 ? -9.789 -3.490 6.441 1.00 92.31 93 MET A N 1
ATOM 661 C CA . MET A 1 93 ? -11.242 -3.632 6.307 1.00 92.31 93 MET A CA 1
ATOM 662 C C . MET A 1 93 ? -11.727 -5.084 6.452 1.00 92.31 93 MET A C 1
ATOM 664 O O . MET A 1 93 ? -12.898 -5.349 6.194 1.00 92.31 93 MET A O 1
ATOM 668 N N . ASP A 1 94 ? -10.845 -6.002 6.864 1.00 93.31 94 ASP A N 1
ATOM 669 C CA . ASP A 1 94 ? -11.104 -7.444 7.000 1.00 93.31 94 ASP A CA 1
ATOM 670 C C . ASP A 1 94 ? -11.436 -8.159 5.669 1.00 93.31 94 ASP A C 1
ATOM 672 O O . ASP A 1 94 ? -11.913 -9.291 5.652 1.00 93.31 94 ASP A O 1
ATOM 676 N N . ASP A 1 95 ? -11.126 -7.533 4.525 1.00 94.75 95 ASP A N 1
ATOM 677 C CA . ASP A 1 95 ? -11.230 -8.132 3.188 1.00 94.75 95 ASP A CA 1
ATOM 678 C C . ASP A 1 95 ? -9.894 -8.787 2.796 1.00 94.75 95 ASP A C 1
ATOM 680 O O . ASP A 1 95 ? -9.097 -8.287 1.992 1.00 94.75 95 ASP A O 1
ATOM 684 N N . VAL A 1 96 ? -9.617 -9.914 3.454 1.00 92.31 96 VAL A N 1
ATOM 685 C CA . VAL A 1 96 ? -8.346 -10.646 3.352 1.00 92.31 96 VAL A CA 1
ATOM 686 C C . VAL A 1 96 ? -8.121 -11.214 1.946 1.00 92.31 96 VAL A C 1
ATOM 688 O O . VAL A 1 96 ? -6.983 -11.249 1.471 1.00 92.31 96 VAL A O 1
ATOM 691 N N . ASP A 1 97 ? -9.183 -11.635 1.260 1.00 94.00 97 ASP A N 1
ATOM 692 C CA . ASP A 1 97 ? -9.089 -12.178 -0.097 1.00 94.00 97 ASP A CA 1
ATOM 693 C C . ASP A 1 97 ? -8.720 -11.085 -1.099 1.00 94.00 97 ASP A C 1
ATOM 695 O O . ASP A 1 97 ? -7.796 -11.266 -1.901 1.00 94.00 97 ASP A O 1
ATOM 699 N N . LYS A 1 98 ? -9.355 -9.910 -1.003 1.00 95.06 98 LYS A N 1
ATOM 700 C CA . LYS A 1 98 ? -8.974 -8.759 -1.824 1.00 95.06 98 LYS A CA 1
ATOM 701 C C . LYS A 1 98 ? -7.547 -8.303 -1.526 1.00 95.06 98 LYS A C 1
ATOM 703 O O . LYS A 1 98 ? -6.779 -8.075 -2.461 1.00 95.06 98 LYS A O 1
ATOM 708 N N . ALA A 1 99 ? -7.147 -8.287 -0.252 1.00 93.06 99 ALA A N 1
ATOM 709 C CA . ALA A 1 99 ? -5.778 -7.957 0.143 1.00 93.06 99 ALA A CA 1
ATOM 710 C C . ALA A 1 99 ? -4.731 -8.892 -0.492 1.00 93.06 99 ALA A C 1
ATOM 712 O O . ALA A 1 99 ? -3.656 -8.441 -0.894 1.00 93.06 99 ALA A O 1
ATOM 713 N N . ARG A 1 100 ? -5.034 -10.193 -0.627 1.00 90.56 100 ARG A N 1
ATOM 714 C CA . ARG A 1 100 ? -4.158 -11.154 -1.324 1.00 90.56 100 ARG A CA 1
ATOM 715 C C . ARG A 1 100 ? -4.031 -10.841 -2.811 1.00 90.56 100 ARG A C 1
ATOM 717 O O . ARG A 1 100 ? -2.923 -10.895 -3.340 1.00 90.56 100 ARG A O 1
ATOM 724 N N . VAL A 1 101 ? -5.144 -10.526 -3.475 1.00 93.75 101 VAL A N 1
ATOM 725 C CA . VAL A 1 101 ? -5.155 -10.186 -4.908 1.00 93.75 101 VAL A CA 1
ATOM 726 C C . VAL A 1 101 ? -4.337 -8.924 -5.169 1.00 93.75 101 VAL A C 1
ATOM 728 O O . VAL A 1 101 ? -3.483 -8.918 -6.053 1.00 93.75 101 VAL A O 1
ATOM 731 N N . GLU A 1 102 ? -4.544 -7.879 -4.374 1.00 93.94 102 GLU A N 1
ATOM 732 C CA . GLU A 1 102 ? -3.813 -6.616 -4.500 1.00 93.94 102 GLU A CA 1
ATOM 733 C C . GLU A 1 102 ? -2.319 -6.804 -4.193 1.00 93.94 102 GLU A C 1
ATOM 735 O O . GLU A 1 102 ? -1.469 -6.317 -4.936 1.00 93.94 102 GLU A O 1
ATOM 740 N N . LEU A 1 103 ? -1.956 -7.602 -3.181 1.00 88.88 103 LEU A N 1
ATOM 741 C CA . LEU A 1 103 ? -0.547 -7.927 -2.933 1.00 88.88 103 LEU A CA 1
ATOM 742 C C . LEU A 1 103 ? 0.080 -8.681 -4.116 1.00 88.88 103 LEU A C 1
ATOM 744 O O . LEU A 1 103 ? 1.217 -8.394 -4.493 1.00 88.88 103 LEU A O 1
ATOM 748 N N . GLN A 1 104 ? -0.652 -9.612 -4.734 1.00 88.81 104 GLN A N 1
ATOM 749 C CA . GLN A 1 104 ? -0.170 -10.304 -5.929 1.00 88.81 104 GLN A CA 1
ATOM 750 C C . GLN A 1 104 ? 0.047 -9.325 -7.091 1.00 88.81 104 GLN A C 1
ATOM 752 O O . GLN A 1 104 ? 1.080 -9.395 -7.752 1.00 88.81 104 GLN A O 1
ATOM 757 N N . GLN A 1 105 ? -0.845 -8.353 -7.293 1.00 90.50 105 GLN A N 1
ATOM 758 C CA . GLN A 1 105 ? -0.651 -7.295 -8.293 1.00 90.50 105 GLN A CA 1
ATOM 759 C C . GLN A 1 1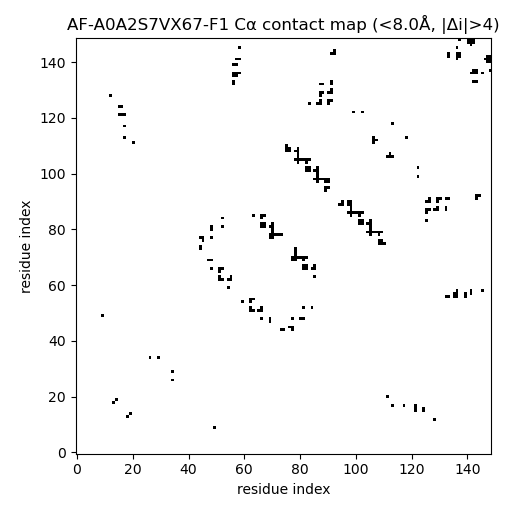05 ? 0.596 -6.447 -8.001 1.00 90.50 105 GLN A C 1
ATOM 761 O O . GLN A 1 105 ? 1.338 -6.094 -8.922 1.00 90.50 105 GLN A O 1
ATOM 766 N N . ALA A 1 106 ? 0.886 -6.171 -6.726 1.00 86.19 106 ALA A N 1
ATOM 767 C CA . ALA A 1 106 ? 2.108 -5.475 -6.336 1.00 86.19 106 ALA A CA 1
ATOM 768 C C . ALA A 1 106 ? 3.381 -6.270 -6.673 1.00 86.19 106 ALA A C 1
ATOM 770 O O . ALA A 1 106 ? 4.378 -5.694 -7.122 1.00 86.19 106 ALA A O 1
ATOM 771 N N . ILE A 1 107 ? 3.338 -7.589 -6.474 1.00 83.12 107 ILE A N 1
ATOM 772 C CA . ILE A 1 107 ? 4.411 -8.529 -6.818 1.00 83.12 107 ILE A CA 1
ATOM 773 C C . ILE A 1 107 ? 4.571 -8.644 -8.339 1.00 83.12 107 ILE A C 1
ATOM 775 O O . ILE A 1 107 ? 5.685 -8.680 -8.867 1.00 83.12 107 ILE A O 1
ATOM 779 N N . ASP A 1 108 ? 3.465 -8.661 -9.075 1.00 84.12 108 ASP A N 1
ATOM 780 C CA . ASP A 1 108 ? 3.466 -8.748 -10.531 1.00 84.12 108 ASP A CA 1
ATOM 781 C C . ASP A 1 108 ? 4.035 -7.480 -11.178 1.00 84.12 108 ASP A C 1
ATOM 783 O O . ASP A 1 108 ? 4.742 -7.572 -12.186 1.00 84.12 108 ASP A O 1
ATOM 787 N N . ALA A 1 109 ? 3.826 -6.322 -10.547 1.00 80.75 109 ALA A N 1
ATOM 788 C CA . ALA A 1 109 ? 4.440 -5.055 -10.930 1.00 80.75 109 ALA A CA 1
ATOM 789 C C . ALA A 1 109 ? 5.942 -4.969 -10.595 1.00 80.75 109 ALA A C 1
ATOM 791 O O . ALA A 1 109 ? 6.656 -4.197 -11.238 1.00 80.75 109 ALA A O 1
ATOM 792 N N . SER A 1 110 ? 6.433 -5.750 -9.626 1.00 69.62 110 SER A N 1
ATOM 793 C CA . SER A 1 110 ? 7.861 -5.811 -9.302 1.00 69.62 110 SER A CA 1
ATOM 794 C C . SER A 1 110 ? 8.651 -6.499 -10.418 1.00 69.62 110 SER A C 1
ATOM 796 O O . SER A 1 110 ? 8.235 -7.523 -10.971 1.00 69.62 110 SER A O 1
ATOM 798 N N . THR A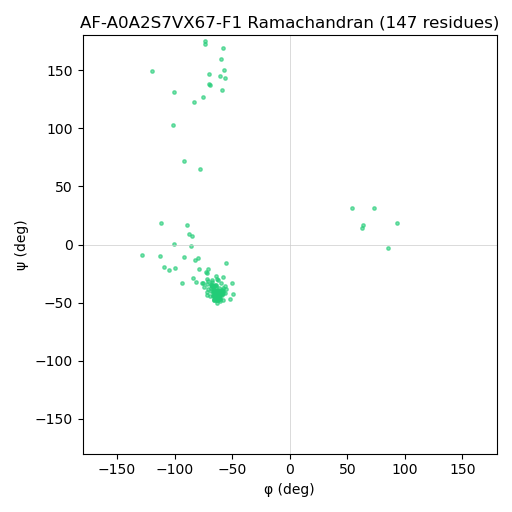 1 111 ? 9.818 -5.941 -10.738 1.00 64.94 111 THR A N 1
ATOM 799 C CA . THR A 1 111 ? 10.782 -6.552 -11.665 1.00 64.94 111 THR A CA 1
ATOM 800 C C . THR A 1 111 ? 11.476 -7.765 -11.058 1.00 64.94 111 THR A C 1
ATOM 802 O O . THR A 1 111 ? 11.921 -8.635 -11.800 1.00 64.94 111 THR A O 1
ATOM 805 N N . ASP A 1 112 ? 11.550 -7.826 -9.728 1.00 67.19 112 ASP A N 1
ATOM 806 C CA . ASP A 1 112 ? 12.063 -8.975 -8.992 1.00 67.19 112 ASP A CA 1
ATOM 807 C C . ASP A 1 112 ? 10.894 -9.809 -8.464 1.00 67.19 112 ASP A C 1
ATOM 809 O O . ASP A 1 112 ? 9.932 -9.260 -7.913 1.00 67.19 112 ASP A O 1
ATOM 813 N N . LYS A 1 113 ? 10.945 -11.122 -8.693 1.00 70.31 113 LYS A N 1
ATOM 814 C CA . LYS A 1 113 ? 9.852 -12.038 -8.366 1.00 70.31 113 LYS A CA 1
ATOM 815 C C . LYS A 1 113 ? 10.187 -12.771 -7.065 1.00 70.31 113 LYS A C 1
ATOM 817 O O . LYS A 1 113 ? 10.970 -13.717 -7.116 1.00 70.31 113 LYS A O 1
ATOM 822 N N . PRO A 1 114 ? 9.586 -12.380 -5.926 1.00 71.50 114 PRO A N 1
ATOM 823 C CA . PRO A 1 114 ? 9.830 -13.033 -4.649 1.00 71.50 114 PRO A CA 1
ATOM 824 C C . PRO A 1 114 ? 9.434 -14.509 -4.703 1.00 71.50 114 PRO A C 1
ATOM 826 O O . PRO A 1 114 ? 8.443 -14.889 -5.344 1.00 71.50 114 PRO A O 1
ATOM 829 N N . SER A 1 115 ? 10.193 -15.332 -3.986 1.00 72.44 115 SER A N 1
ATOM 830 C CA . SER A 1 115 ? 9.893 -16.736 -3.699 1.00 72.44 115 SER A CA 1
ATOM 831 C C . SER A 1 115 ? 8.549 -16.905 -2.980 1.00 72.44 115 SER A C 1
ATOM 833 O O . SER A 1 115 ? 7.910 -15.944 -2.549 1.00 72.44 115 SER A O 1
ATOM 835 N N . VAL A 1 116 ? 8.074 -18.147 -2.865 1.00 74.50 116 VAL A N 1
ATOM 836 C CA . VAL A 1 116 ? 6.813 -18.443 -2.160 1.00 74.50 116 VAL A CA 1
ATOM 837 C C . VAL A 1 116 ? 6.910 -18.008 -0.694 1.00 74.50 116 VAL A C 1
ATOM 839 O O . VAL A 1 116 ? 5.970 -17.422 -0.157 1.00 74.50 116 VAL A O 1
ATOM 842 N N . GLU A 1 117 ? 8.057 -18.260 -0.071 1.00 73.31 117 GLU A N 1
ATOM 843 C CA . GLU A 1 117 ? 8.367 -17.920 1.313 1.00 73.31 117 GLU A CA 1
ATOM 844 C C . GLU A 1 117 ? 8.354 -16.404 1.531 1.00 73.31 117 GLU A C 1
ATOM 846 O O . GLU A 1 117 ? 7.672 -15.924 2.436 1.00 73.31 117 GLU A O 1
ATOM 851 N N . GLU A 1 118 ? 9.012 -15.644 0.652 1.00 73.44 118 GLU A N 1
ATOM 852 C CA . GLU A 1 118 ? 9.030 -14.177 0.714 1.00 73.44 118 GLU A CA 1
ATOM 853 C C . GLU A 1 118 ? 7.634 -13.584 0.508 1.00 73.44 118 GLU A C 1
ATOM 855 O O . GLU A 1 118 ? 7.242 -12.673 1.233 1.00 73.44 118 GLU A O 1
ATOM 860 N N . ARG A 1 119 ? 6.827 -14.132 -0.411 1.00 69.62 119 ARG A N 1
ATOM 861 C CA . ARG A 1 119 ? 5.431 -13.691 -0.584 1.00 69.62 119 ARG A CA 1
ATOM 862 C C . ARG A 1 119 ? 4.595 -13.912 0.673 1.00 69.62 119 ARG A C 1
ATOM 864 O O . ARG A 1 119 ? 3.796 -13.051 1.040 1.00 69.62 119 ARG A O 1
ATOM 871 N N . ASN A 1 120 ? 4.775 -15.050 1.339 1.00 73.06 120 ASN A N 1
ATOM 872 C CA . ASN A 1 120 ? 4.081 -15.343 2.591 1.00 73.06 120 ASN A CA 1
ATOM 873 C C . ASN A 1 120 ? 4.527 -14.399 3.716 1.00 73.06 120 ASN A C 1
ATOM 875 O O . ASN A 1 120 ? 3.692 -13.953 4.504 1.00 73.06 120 ASN A O 1
ATOM 879 N N . GLU A 1 121 ? 5.812 -14.044 3.765 1.00 76.75 121 GLU A N 1
ATOM 880 C CA . GLU A 1 121 ? 6.333 -13.053 4.710 1.00 76.75 121 GLU A CA 1
ATOM 881 C C . GLU A 1 121 ? 5.782 -11.647 4.426 1.00 76.75 121 GLU A C 1
ATOM 883 O O . GLU A 1 121 ? 5.330 -10.962 5.345 1.00 76.75 121 GLU A O 1
ATOM 888 N N . MET A 1 122 ?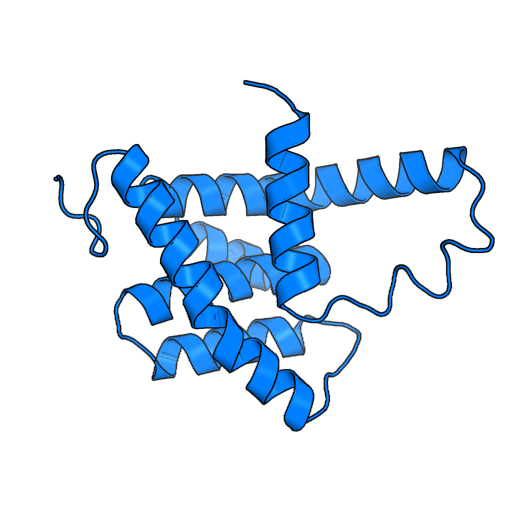 5.740 -11.231 3.156 1.00 74.94 122 MET A N 1
ATOM 889 C CA . MET A 1 122 ? 5.126 -9.965 2.736 1.00 74.94 122 MET A CA 1
ATOM 890 C C . MET A 1 122 ? 3.654 -9.904 3.153 1.00 74.94 122 MET A C 1
ATOM 892 O O . MET A 1 122 ? 3.196 -8.880 3.659 1.00 74.94 122 MET A O 1
ATOM 896 N N . PHE A 1 123 ? 2.923 -11.011 3.004 1.00 74.25 123 PHE A N 1
ATOM 897 C CA . PHE A 1 123 ? 1.534 -11.107 3.444 1.00 74.25 123 PHE A CA 1
ATOM 898 C C . PHE A 1 123 ? 1.400 -11.012 4.969 1.00 74.25 123 PHE A C 1
ATOM 900 O O . PHE A 1 123 ? 0.551 -10.274 5.462 1.00 74.25 123 PHE A O 1
ATOM 907 N N . ALA A 1 124 ? 2.266 -11.688 5.731 1.00 75.31 124 ALA A N 1
ATOM 908 C CA . ALA A 1 124 ? 2.281 -11.580 7.192 1.00 75.31 124 ALA A CA 1
ATOM 909 C C . ALA A 1 124 ? 2.548 -10.138 7.666 1.00 75.31 124 ALA A C 1
ATOM 911 O O . ALA A 1 124 ? 1.984 -9.695 8.669 1.00 75.31 124 ALA A O 1
ATOM 912 N N . LYS A 1 125 ? 3.351 -9.380 6.909 1.00 80.38 125 LYS A N 1
ATOM 913 C CA . LYS A 1 125 ? 3.664 -7.971 7.186 1.00 80.38 125 LYS A CA 1
ATOM 914 C C . LYS A 1 125 ? 2.605 -6.978 6.695 1.00 80.38 125 LYS A C 1
ATOM 916 O O . LYS A 1 125 ? 2.613 -5.835 7.155 1.00 80.38 125 LYS A O 1
ATOM 921 N N . LEU A 1 126 ? 1.642 -7.381 5.853 1.00 80.31 126 LEU A N 1
ATOM 922 C CA . LEU A 1 126 ? 0.502 -6.514 5.498 1.00 80.31 126 LEU A CA 1
ATOM 923 C C . LEU A 1 126 ? -0.243 -6.034 6.743 1.00 80.31 126 LEU A C 1
ATOM 925 O O . LEU A 1 126 ? -0.633 -4.870 6.807 1.00 80.31 126 LEU A O 1
ATOM 929 N N . GLY A 1 127 ? -0.381 -6.900 7.751 1.00 79.25 127 GLY A N 1
ATOM 930 C CA . GLY A 1 127 ? -1.032 -6.554 9.011 1.00 79.25 127 GLY A CA 1
ATOM 931 C C . GLY A 1 127 ? -0.320 -5.441 9.787 1.00 79.25 127 GLY A C 1
ATOM 932 O O . GLY A 1 127 ? -0.977 -4.664 10.478 1.00 79.25 127 GLY A O 1
ATOM 933 N N . GLU A 1 128 ? 1.003 -5.309 9.668 1.00 86.19 128 GLU A N 1
ATOM 934 C CA . GLU A 1 128 ? 1.746 -4.198 10.278 1.00 86.19 128 GLU A CA 1
ATOM 935 C C . GLU A 1 128 ? 1.481 -2.881 9.543 1.00 86.19 128 GLU A C 1
ATOM 937 O O . GLU A 1 128 ? 1.210 -1.864 10.181 1.00 86.19 128 GLU A O 1
ATOM 942 N N . GLY A 1 129 ? 1.477 -2.907 8.207 1.00 82.38 129 GLY A N 1
ATOM 943 C CA . GLY A 1 129 ? 1.113 -1.744 7.393 1.00 82.38 129 GLY A CA 1
ATOM 944 C C . GLY A 1 129 ? -0.338 -1.301 7.606 1.00 82.38 129 GLY A C 1
ATOM 945 O O . GLY A 1 129 ? -0.608 -0.115 7.784 1.00 82.38 129 GLY A O 1
ATOM 946 N N . ALA A 1 130 ? -1.264 -2.257 7.701 1.00 87.31 130 ALA A N 1
ATOM 947 C CA . ALA A 1 130 ? -2.665 -2.008 8.033 1.00 87.31 130 ALA A CA 1
ATOM 948 C C . ALA A 1 130 ? -2.820 -1.337 9.412 1.00 87.31 130 ALA A C 1
ATOM 950 O O . ALA A 1 130 ? -3.587 -0.385 9.552 1.00 87.31 130 ALA A O 1
ATOM 951 N N . LYS A 1 131 ? -2.053 -1.769 10.426 1.00 88.31 131 LYS A N 1
ATOM 952 C CA . LYS A 1 131 ? -2.033 -1.116 11.750 1.00 88.31 131 LYS A CA 1
ATOM 953 C C . LYS A 1 131 ? -1.541 0.327 11.670 1.00 88.31 131 LYS A C 1
ATOM 955 O O . LYS A 1 131 ? -2.173 1.208 12.245 1.00 88.31 131 LYS A O 1
ATOM 960 N N . GLN A 1 132 ? -0.462 0.586 10.932 1.00 87.62 132 GLN A N 1
ATOM 961 C CA . GLN A 1 132 ? 0.040 1.952 10.741 1.00 87.62 132 GLN A CA 1
ATOM 962 C C . GLN A 1 132 ? -1.000 2.834 10.039 1.00 87.62 132 GLN A C 1
ATOM 964 O O . GLN A 1 132 ? -1.245 3.960 10.468 1.00 87.62 132 GLN A O 1
ATOM 969 N N . MET A 1 133 ? -1.678 2.310 9.015 1.00 88.56 133 MET A N 1
ATOM 970 C CA . MET A 1 133 ? -2.773 3.011 8.343 1.00 88.56 133 MET A CA 1
ATOM 971 C C . MET A 1 133 ? -3.933 3.316 9.304 1.00 88.56 133 MET A C 1
ATOM 973 O O . MET A 1 133 ? -4.472 4.423 9.287 1.00 88.56 133 MET A O 1
ATOM 977 N N . ALA A 1 134 ? -4.288 2.378 10.187 1.00 89.56 134 ALA A N 1
ATOM 978 C CA . ALA A 1 134 ? -5.304 2.587 11.218 1.00 89.56 134 ALA A CA 1
ATOM 979 C C . ALA A 1 134 ? -4.921 3.710 12.197 1.00 89.56 134 ALA A C 1
ATOM 981 O O . ALA A 1 134 ? -5.752 4.552 12.540 1.00 89.56 134 ALA A O 1
ATOM 982 N N . GLU A 1 135 ? -3.658 3.757 12.627 1.00 91.69 135 GLU A N 1
ATOM 983 C CA . GLU A 1 135 ? -3.137 4.828 13.483 1.00 91.69 135 GLU A CA 1
ATOM 984 C C . GLU A 1 135 ? -3.196 6.192 12.785 1.00 91.69 135 GLU A C 1
ATOM 986 O O . GLU A 1 135 ? -3.553 7.194 13.412 1.00 91.69 135 GLU A O 1
ATOM 991 N N . LYS A 1 136 ? -2.899 6.238 11.481 1.00 90.50 136 LYS A N 1
ATOM 992 C CA . LYS A 1 136 ? -3.015 7.457 10.671 1.00 90.50 136 LYS A CA 1
ATOM 993 C C . LYS A 1 136 ? -4.461 7.911 10.524 1.00 90.50 136 LYS A C 1
ATOM 995 O O . LYS A 1 136 ? -4.737 9.073 10.812 1.00 90.50 136 LYS A O 1
ATOM 1000 N N . ARG A 1 137 ? -5.388 7.007 10.189 1.00 91.19 137 ARG A N 1
ATOM 1001 C CA . ARG A 1 137 ? -6.838 7.291 10.176 1.00 91.19 137 ARG A CA 1
ATOM 1002 C C . ARG A 1 137 ? -7.299 7.892 11.491 1.00 91.19 137 ARG A C 1
ATOM 1004 O O . ARG A 1 137 ? -7.941 8.941 11.503 1.00 91.19 137 ARG A O 1
ATOM 1011 N N . LYS A 1 138 ? -6.873 7.291 12.603 1.00 92.06 138 LYS A N 1
ATOM 1012 C CA . LYS A 1 138 ? -7.188 7.792 13.939 1.00 92.06 138 LYS A CA 1
ATOM 1013 C C . LYS A 1 138 ? -6.654 9.206 14.166 1.00 92.06 138 LYS A C 1
ATOM 1015 O O . LYS A 1 138 ? -7.369 10.044 14.706 1.00 92.06 138 LYS A O 1
ATOM 1020 N N . ALA A 1 139 ? -5.425 9.488 13.731 1.00 91.19 139 ALA A N 1
ATOM 1021 C CA . ALA A 1 139 ? -4.839 10.825 13.811 1.00 91.19 139 ALA A CA 1
ATOM 1022 C C . ALA A 1 139 ? -5.593 11.867 12.961 1.00 91.19 139 ALA A C 1
ATOM 1024 O O . ALA A 1 139 ? -5.589 13.045 13.313 1.00 91.19 139 ALA A O 1
ATOM 1025 N N . TYR A 1 140 ? -6.263 11.440 11.887 1.00 89.88 140 TYR A N 1
ATOM 1026 C CA . TYR A 1 140 ? -7.142 12.277 11.066 1.00 89.88 140 TYR A CA 1
ATOM 1027 C C . TYR A 1 140 ? -8.589 12.371 11.577 1.00 89.88 140 TYR A C 1
ATOM 1029 O O . TYR A 1 140 ? -9.382 13.100 10.989 1.00 89.88 140 TYR A O 1
ATOM 1037 N N . GLY A 1 141 ? -8.941 11.694 12.675 1.00 92.25 141 GLY A N 1
ATOM 1038 C CA . GLY A 1 141 ? -10.294 11.738 13.237 1.00 92.25 141 GLY A CA 1
ATOM 1039 C C . GLY A 1 141 ? -11.228 10.626 12.748 1.00 92.25 141 GLY A C 1
ATOM 1040 O O . GLY A 1 141 ? -12.440 10.768 12.885 1.00 92.25 141 GLY A O 1
ATOM 1041 N N . PHE A 1 142 ? -10.692 9.532 12.197 1.00 95.00 142 PHE A N 1
ATOM 1042 C CA . PHE A 1 142 ? -11.477 8.427 11.637 1.00 95.00 142 PHE A CA 1
ATOM 1043 C C . PHE A 1 142 ? -11.228 7.081 12.331 1.00 95.00 142 PHE A C 1
ATOM 1045 O O . PHE A 1 142 ? -10.130 6.781 12.810 1.00 95.00 142 PHE A O 1
ATOM 1052 N N . LYS A 1 143 ? -12.264 6.239 12.351 1.00 93.94 143 LYS A N 1
ATOM 1053 C CA . LYS A 1 143 ? -12.187 4.806 12.650 1.00 93.94 143 LYS A CA 1
ATOM 1054 C C . LYS A 1 143 ? -11.567 4.045 11.475 1.00 93.94 143 LYS A C 1
ATOM 1056 O O . LYS A 1 143 ? -11.378 4.577 10.382 1.00 93.94 143 LYS A O 1
ATOM 1061 N N . VAL A 1 144 ? -11.301 2.754 11.685 1.00 90.25 144 VAL A N 1
ATOM 1062 C CA . VAL A 1 144 ? -10.743 1.862 10.653 1.00 90.25 144 VAL A CA 1
ATOM 1063 C C . VAL A 1 144 ? -11.599 1.815 9.388 1.00 90.25 144 VAL A C 1
ATOM 1065 O O . VAL A 1 144 ? -11.045 1.807 8.297 1.00 90.25 144 VAL A O 1
ATOM 1068 N N . ASN A 1 145 ? -12.924 1.885 9.528 1.00 90.50 145 ASN A N 1
ATOM 1069 C CA . ASN A 1 145 ? -13.895 1.851 8.435 1.00 90.50 145 ASN A CA 1
ATOM 1070 C C . ASN A 1 145 ? -14.232 3.234 7.854 1.00 90.50 145 ASN A C 1
ATOM 1072 O O . ASN A 1 145 ? -15.247 3.379 7.178 1.00 90.50 145 ASN A O 1
ATOM 1076 N N . CYS A 1 146 ? -13.402 4.245 8.123 1.00 92.00 146 CYS A N 1
ATOM 1077 C CA . CYS A 1 146 ? -13.601 5.623 7.678 1.00 92.00 146 CYS A CA 1
ATOM 1078 C C . CYS A 1 146 ? -14.861 6.324 8.212 1.00 92.00 146 CYS A C 1
ATOM 1080 O O . CYS A 1 146 ? -15.211 7.408 7.747 1.00 92.00 146 CYS A O 1
ATOM 1082 N N . GLU A 1 147 ? -15.511 5.773 9.237 1.00 92.94 147 GLU A N 1
ATOM 1083 C CA . GLU A 1 147 ? -16.461 6.542 10.036 1.00 92.94 147 GLU A CA 1
ATOM 1084 C C . GLU A 1 147 ? -15.727 7.591 10.886 1.00 92.94 147 GLU A C 1
ATOM 1086 O O . GLU A 1 147 ? -14.622 7.316 11.363 1.00 92.94 147 GLU A O 1
ATOM 1091 N N . PRO A 1 148 ? -16.330 8.761 11.147 1.00 92.50 148 PRO A N 1
ATOM 1092 C CA . PRO A 1 148 ? -15.813 9.703 12.137 1.00 92.50 148 PRO A CA 1
ATOM 1093 C C . PRO A 1 148 ? -15.663 9.057 13.528 1.00 92.50 148 PRO A C 1
ATOM 1095 O O . PRO A 1 148 ? -16.481 8.212 13.914 1.00 92.50 148 PRO A O 1
ATOM 1098 N N . LEU A 1 149 ? -14.610 9.441 14.261 1.00 86.12 149 LEU A N 1
ATOM 1099 C CA . LEU A 1 149 ? -14.381 9.052 15.662 1.00 86.12 149 LEU A CA 1
ATOM 1100 C C . LEU A 1 149 ? -15.367 9.699 16.635 1.00 86.12 149 LEU A C 1
ATOM 1102 O O . LEU A 1 149 ? -15.723 10.881 16.435 1.00 86.12 149 LEU A O 1
#

Mean predicted aligned error: 10.19 Å

Solvent-accessible surface area (backbone atoms only — not comparable to full-atom values): 7868 Å² total; per-residue (Å²): 135,66,78,66,59,63,52,50,54,57,50,49,55,37,66,60,58,68,69,65,70,73,59,72,74,49,63,84,76,50,53,72,67,54,53,50,52,50,50,51,52,52,49,61,65,34,44,65,46,54,50,30,50,51,32,48,34,59,57,41,88,62,19,66,60,51,26,52,51,34,41,73,69,46,56,49,69,31,11,18,53,21,20,42,54,48,14,17,50,29,42,54,66,71,36,54,70,58,15,51,53,29,38,49,52,14,46,69,36,37,90,64,77,74,52,75,67,52,50,51,50,33,57,65,41,33,60,57,52,16,48,52,44,39,55,44,13,44,76,65,47,22,39,76,86,58,44,76,106

pLDDT: mean 74.67, std 20.87, range [28.98, 96.12]

Foldseek 3Di:
DDPVVLVVVLVVLCVQQPVPPPCPPPVVPDDPVRVVVVVVVVCVLQVQLSVLLLCVLLVHPCSLVSLVVQLVPGQLQSVLSSLLSVLLLCVLVVVNVSSLVSNVSSQVSDPDHDDPVSSVSSSVSSPVVNVVSQVSSVVSQAHSVRDGD

Radius of gyration: 15.38 Å; Cα contacts (8 Å, |Δi|>4): 151; chains: 1; bounding box: 46×38×31 Å

Organism: Photobacterium angustum (NCBI:txid661)